Protein AF-A0AAX3VT28-F1 (afdb_monomer_lite)

Foldseek 3Di:
DEDDDVVQDPDDDDDDDPPNVPDDDDDDDDDLDDDPDCVQAAEAEADQAQDKDQQAASYKYKDQDAQFKKKKKKFFPDCWWWKWKDFDQAIEIEIELADPVGPDPPPYHYDGDSSPDDRRYHYDYDNHRMDMDIDGGHRGMMIMHGPDDRVRSRGMIMHMHTD

pLDDT: mean 86.17, std 9.36, range [61.84, 97.62]

Organism: Aeromonas salmonicida (NCBI:txid645)

Structure (mmCIF, N/CA/C/O backbone):
data_AF-A0AAX3VT28-F1
#
_entry.id   AF-A0AAX3VT28-F1
#
loop_
_atom_site.group_PDB
_atom_site.id
_atom_site.type_symbol
_atom_site.label_atom_id
_atom_site.label_alt_id
_atom_site.label_comp_id
_atom_site.label_asym_id
_atom_site.label_entity_id
_atom_site.label_seq_id
_atom_site.pdbx_PDB_ins_code
_atom_site.Cartn_x
_atom_site.Cartn_y
_atom_site.Cartn_z
_atom_site.occupancy
_atom_site.B_iso_or_equiv
_atom_site.auth_seq_id
_atom_site.auth_comp_id
_atom_site.auth_asym_id
_atom_site.auth_atom_id
_atom_site.pdbx_PDB_model_num
ATOM 1 N N . MET A 1 1 ? -7.698 4.649 8.483 1.00 81.25 1 MET A N 1
ATOM 2 C CA . MET A 1 1 ? -7.308 3.274 8.118 1.00 81.25 1 MET A CA 1
ATOM 3 C C . MET A 1 1 ? -6.895 2.508 9.365 1.00 81.25 1 MET A C 1
ATOM 5 O O . MET A 1 1 ? -6.071 2.997 10.130 1.00 81.25 1 MET A O 1
ATOM 9 N N . GLY A 1 2 ? -7.488 1.338 9.594 1.00 87.00 2 GLY A N 1
ATOM 10 C CA . GLY A 1 2 ? -7.134 0.455 10.705 1.00 87.00 2 GLY A CA 1
ATOM 11 C C . GLY A 1 2 ? -6.631 -0.883 10.177 1.00 87.00 2 GLY A C 1
ATOM 12 O O . GLY A 1 2 ? -7.255 -1.443 9.282 1.00 87.00 2 GLY A O 1
ATOM 13 N N . PHE A 1 3 ? -5.526 -1.380 10.726 1.00 89.56 3 PHE A N 1
ATOM 14 C CA . PHE A 1 3 ? -4.954 -2.681 10.393 1.00 89.56 3 PHE A CA 1
ATOM 15 C C . PHE A 1 3 ? -5.260 -3.683 11.497 1.00 89.56 3 PHE A C 1
ATOM 17 O O . PHE A 1 3 ? -4.986 -3.414 12.666 1.00 89.56 3 PHE A O 1
ATOM 24 N N . VAL A 1 4 ? -5.798 -4.833 11.106 1.00 88.81 4 VAL A N 1
ATOM 25 C CA . VAL A 1 4 ? -6.041 -6.001 11.958 1.00 88.81 4 VAL A CA 1
ATOM 26 C C . VAL A 1 4 ? -5.437 -7.200 11.244 1.00 88.81 4 VAL A C 1
ATOM 28 O O . VAL A 1 4 ? -5.659 -7.356 10.042 1.00 88.81 4 VAL A O 1
ATOM 31 N N . SER A 1 5 ? -4.702 -8.049 11.960 1.00 88.56 5 SER A N 1
ATOM 32 C CA . SER A 1 5 ? -4.230 -9.305 11.382 1.00 88.56 5 SER A CA 1
ATOM 33 C C . SER A 1 5 ? -5.282 -10.405 11.505 1.00 88.56 5 SER A C 1
ATOM 35 O O . SER A 1 5 ? -5.847 -10.619 12.578 1.00 88.56 5 SER A O 1
ATOM 37 N N . GLY A 1 6 ? -5.477 -11.170 10.427 1.00 85.94 6 GLY A N 1
ATOM 38 C CA . GLY A 1 6 ? -6.296 -12.386 10.447 1.00 85.94 6 GLY A CA 1
ATOM 39 C C . GLY A 1 6 ? -5.716 -13.510 11.318 1.00 85.94 6 GLY A C 1
ATOM 40 O O . GLY A 1 6 ? -6.428 -14.454 11.648 1.00 85.94 6 GLY A O 1
ATOM 41 N N . THR A 1 7 ? -4.440 -13.416 11.713 1.00 87.25 7 THR A N 1
ATOM 42 C CA . THR A 1 7 ? -3.824 -14.322 12.700 1.00 87.25 7 THR A CA 1
ATOM 43 C C . THR A 1 7 ? -4.279 -14.023 14.127 1.00 87.25 7 THR A C 1
ATOM 45 O O . THR A 1 7 ? -4.319 -14.933 14.950 1.00 87.25 7 THR A O 1
ATOM 48 N N . ASP A 1 8 ? -4.643 -12.768 14.414 1.00 87.44 8 ASP A N 1
ATOM 49 C CA . ASP A 1 8 ? -5.051 -12.323 15.750 1.00 87.44 8 ASP A CA 1
ATOM 50 C C . ASP A 1 8 ? -6.547 -12.556 15.992 1.00 87.44 8 ASP A C 1
ATOM 52 O O . ASP A 1 8 ? -6.974 -12.825 17.115 1.00 87.44 8 ASP A O 1
ATOM 56 N N . THR A 1 9 ? -7.366 -12.426 14.945 1.00 87.00 9 THR A N 1
ATOM 57 C CA . THR A 1 9 ? -8.821 -12.575 15.033 1.00 87.00 9 THR A CA 1
ATOM 58 C C . THR A 1 9 ? -9.432 -12.979 13.696 1.00 87.00 9 THR A C 1
ATOM 60 O O . THR A 1 9 ? -8.975 -12.578 12.630 1.00 87.00 9 THR A O 1
ATOM 63 N N . GLN A 1 10 ? -10.530 -13.729 13.765 1.00 83.69 10 GLN A N 1
ATOM 64 C CA . GLN A 1 10 ? -11.367 -14.074 12.611 1.00 83.69 10 GLN A CA 1
ATOM 65 C C . GLN A 1 10 ? -12.604 -13.172 12.488 1.00 83.69 10 GLN A C 1
ATOM 67 O O . GLN A 1 10 ? -13.367 -13.286 11.532 1.00 83.69 10 GLN A O 1
ATOM 72 N N . THR A 1 11 ? -12.829 -12.283 13.458 1.00 84.19 11 THR A N 1
ATOM 73 C CA . THR A 1 11 ? -14.023 -11.435 13.532 1.00 84.19 11 THR A CA 1
ATOM 74 C C . THR A 1 11 ? -13.641 -9.972 13.687 1.00 84.19 11 THR A C 1
ATOM 76 O O . THR A 1 11 ? -12.839 -9.626 14.559 1.00 84.19 11 THR A O 1
ATOM 79 N N . ILE A 1 12 ? -14.264 -9.113 12.879 1.00 82.12 12 ILE A N 1
ATOM 80 C CA . ILE A 1 12 ? -14.158 -7.655 12.962 1.00 82.12 12 ILE A CA 1
ATOM 81 C C . ILE A 1 12 ? -15.572 -7.106 13.139 1.00 82.12 12 ILE A C 1
ATOM 83 O O . ILE A 1 12 ? -16.450 -7.377 12.322 1.00 82.12 12 ILE A O 1
ATOM 87 N N . SER A 1 13 ? -15.780 -6.322 14.194 1.00 83.56 13 SER A N 1
ATOM 88 C CA . SER A 1 13 ? -17.043 -5.632 14.456 1.00 83.56 13 SER A CA 1
ATOM 89 C C . SER A 1 13 ? -16.816 -4.133 14.345 1.00 83.56 13 SER A C 1
ATOM 91 O O . SER A 1 13 ? -15.937 -3.594 15.015 1.00 83.56 13 SER A O 1
ATOM 93 N N . VAL A 1 14 ? -17.613 -3.458 13.518 1.00 80.94 14 VAL A N 1
ATOM 94 C CA . VAL A 1 14 ? -17.572 -2.000 13.379 1.00 80.94 14 VAL A CA 1
ATOM 95 C C . VAL A 1 14 ? -18.927 -1.430 13.768 1.00 80.94 14 VAL A C 1
ATOM 97 O O . VAL A 1 14 ? -19.955 -1.856 13.247 1.00 80.94 14 VAL A O 1
ATOM 100 N N . SER A 1 15 ? -18.929 -0.470 14.689 1.00 82.44 15 SER A N 1
ATOM 101 C CA . SER A 1 15 ? -20.121 0.269 15.093 1.00 82.44 15 SER A CA 1
ATOM 102 C C . SER A 1 15 ? -19.961 1.745 14.744 1.00 82.44 15 SER A C 1
ATOM 104 O O . SER A 1 15 ? -18.940 2.369 15.029 1.00 82.44 15 SER A O 1
ATOM 106 N N . LEU A 1 16 ? -20.989 2.306 14.111 1.00 81.88 16 LEU A N 1
ATOM 107 C CA . LEU A 1 16 ? -21.101 3.737 13.864 1.00 81.88 16 LEU A CA 1
ATOM 108 C C . LEU A 1 16 ? -22.104 4.330 14.864 1.00 81.88 16 LEU A C 1
ATOM 110 O O . LEU A 1 16 ? -23.182 3.756 15.041 1.00 81.88 16 LEU A O 1
ATOM 114 N N . PRO A 1 17 ? -21.791 5.459 15.527 1.00 82.94 17 PRO A N 1
ATOM 115 C CA . PRO A 1 17 ? -22.737 6.143 16.404 1.00 82.94 17 PRO A CA 1
ATOM 116 C C . PRO A 1 17 ? -24.036 6.504 15.674 1.00 82.94 17 PRO A C 1
ATOM 118 O O . PRO A 1 17 ? -24.016 6.852 14.494 1.00 82.94 17 PRO A O 1
ATOM 121 N N . SER A 1 18 ? -25.170 6.500 16.373 1.00 73.62 18 SER A N 1
ATOM 122 C CA . SER A 1 18 ? -26.485 6.806 15.782 1.00 73.62 18 SER A CA 1
ATOM 123 C C . SER A 1 18 ? -26.612 8.234 15.225 1.00 73.62 18 SER A C 1
ATOM 125 O O . SER A 1 18 ? -27.493 8.496 14.413 1.00 73.62 18 SER A O 1
ATOM 127 N N . ASN A 1 19 ? -25.719 9.150 15.611 1.00 76.00 19 ASN A N 1
ATOM 128 C CA . ASN A 1 19 ? -25.638 10.529 15.118 1.00 76.00 19 ASN A CA 1
ATOM 129 C C . ASN A 1 19 ? -24.565 10.741 14.030 1.00 76.00 19 ASN A C 1
ATOM 131 O O . ASN A 1 19 ? -24.214 11.880 13.732 1.00 76.00 19 ASN A O 1
ATOM 135 N N . SER A 1 20 ? -24.032 9.671 13.437 1.00 72.06 20 SER A N 1
ATOM 136 C CA . SER A 1 20 ? -22.936 9.743 12.457 1.00 72.06 20 SER A CA 1
ATOM 137 C C . SER A 1 20 ? -23.352 10.204 11.048 1.00 72.06 20 SER A C 1
ATOM 139 O O . SER A 1 20 ? -22.507 10.297 10.158 1.00 72.06 20 SER A O 1
ATOM 141 N N . GLY A 1 21 ? -24.625 10.566 10.846 1.00 74.56 21 GLY A N 1
ATOM 142 C CA . GLY A 1 21 ? -25.129 11.228 9.639 1.00 74.56 21 GLY A CA 1
ATOM 143 C C . GLY A 1 21 ? -24.926 10.402 8.366 1.00 74.56 21 GLY A C 1
ATOM 144 O O . GLY A 1 21 ? -25.729 9.527 8.064 1.00 74.56 21 GLY A O 1
ATOM 145 N N . ILE A 1 22 ? -23.859 10.711 7.624 1.00 74.50 22 ILE A N 1
ATOM 146 C CA . ILE A 1 22 ? -23.477 10.106 6.333 1.00 74.50 22 ILE A CA 1
ATOM 147 C C . ILE A 1 22 ? -22.200 9.252 6.417 1.00 74.50 22 ILE A C 1
ATOM 149 O O . ILE A 1 22 ? -21.606 8.936 5.387 1.00 74.50 22 ILE A O 1
ATOM 153 N N . ALA A 1 23 ? -21.725 8.919 7.622 1.00 76.00 23 ALA A N 1
ATOM 154 C CA . ALA A 1 23 ? -20.509 8.129 7.787 1.00 76.00 23 ALA A CA 1
ATOM 155 C C . ALA A 1 23 ? -20.645 6.749 7.122 1.00 76.00 23 ALA A C 1
ATOM 157 O O . ALA A 1 23 ? -21.608 6.021 7.355 1.00 76.00 23 ALA A O 1
ATOM 158 N N . GLN A 1 24 ? -19.650 6.385 6.315 1.00 76.06 24 GLN A N 1
ATOM 159 C CA . GLN A 1 24 ? -19.550 5.083 5.664 1.00 76.06 24 GLN A CA 1
ATOM 160 C C . GLN A 1 24 ? -18.278 4.383 6.131 1.00 76.06 24 GLN A C 1
ATOM 162 O O . GLN A 1 24 ? -17.235 5.017 6.298 1.00 76.06 24 GLN A O 1
ATOM 167 N N . VAL A 1 25 ? -18.371 3.072 6.342 1.00 76.62 25 VAL A N 1
ATOM 168 C CA . VAL A 1 25 ? -17.210 2.220 6.605 1.00 76.62 25 VAL A CA 1
ATOM 169 C C . VAL A 1 25 ? -16.956 1.408 5.352 1.00 76.62 25 VAL A C 1
ATOM 171 O O . VAL A 1 25 ? -17.844 0.708 4.873 1.00 76.62 25 VAL A O 1
ATOM 174 N N . ASP A 1 26 ? -15.732 1.494 4.855 1.00 77.62 26 ASP A N 1
ATOM 175 C CA . ASP A 1 26 ? -15.250 0.656 3.773 1.00 77.62 26 ASP A CA 1
ATOM 176 C C . ASP A 1 26 ? -14.277 -0.371 4.352 1.00 77.62 26 ASP A C 1
ATOM 178 O O . ASP A 1 26 ? -13.328 -0.011 5.057 1.00 77.62 26 ASP A O 1
ATOM 182 N N . LEU A 1 27 ? -14.549 -1.651 4.101 1.00 75.31 27 LEU A N 1
ATOM 183 C CA . LEU A 1 27 ? -13.719 -2.762 4.551 1.00 75.31 27 LEU A CA 1
ATOM 184 C C . LEU A 1 27 ? -13.224 -3.535 3.343 1.00 75.31 27 LEU A C 1
ATOM 186 O O . LEU A 1 27 ? -13.986 -3.894 2.449 1.00 75.31 27 LEU A O 1
ATOM 190 N N . TRP A 1 28 ? -11.941 -3.847 3.366 1.00 74.31 28 TRP A N 1
ATOM 191 C CA . TRP A 1 28 ? -11.285 -4.611 2.326 1.00 74.31 28 TRP A CA 1
ATOM 192 C C . TRP A 1 28 ? -10.260 -5.538 2.971 1.00 74.31 28 TRP A C 1
ATOM 194 O O . TRP A 1 28 ? -9.697 -5.245 4.026 1.00 74.31 28 TRP A O 1
ATOM 204 N N . LEU A 1 29 ? -10.070 -6.701 2.353 1.00 75.69 29 LEU A N 1
ATOM 205 C CA . LEU A 1 29 ? -9.167 -7.736 2.836 1.00 75.69 29 LEU A CA 1
ATOM 206 C C . LEU A 1 29 ? -7.946 -7.778 1.921 1.00 75.69 29 LEU A C 1
ATOM 208 O O . LEU A 1 29 ? -8.031 -8.223 0.776 1.00 75.69 29 LEU A O 1
ATOM 212 N N . GLY A 1 30 ? -6.812 -7.312 2.438 1.00 73.94 30 GLY A N 1
ATOM 213 C CA . GLY A 1 30 ? -5.509 -7.509 1.815 1.00 73.94 30 GLY A CA 1
ATOM 214 C C . GLY A 1 30 ? -4.963 -8.885 2.181 1.00 73.94 30 GLY A C 1
ATOM 215 O O . GLY A 1 30 ? -4.793 -9.191 3.358 1.00 73.94 30 GLY A O 1
ATOM 216 N N . SER A 1 31 ? -4.696 -9.727 1.184 1.00 76.19 31 SER A N 1
ATOM 217 C CA . SER A 1 31 ? -4.037 -11.019 1.389 1.00 76.19 31 SER A CA 1
ATOM 218 C C . SER A 1 31 ? -3.053 -11.313 0.266 1.00 76.19 31 SER A C 1
ATOM 220 O O . SER A 1 31 ? -3.357 -11.130 -0.922 1.00 76.19 31 SER A O 1
ATOM 222 N N . VAL A 1 32 ? -1.875 -11.804 0.651 1.00 78.62 32 VAL A N 1
ATOM 223 C CA . VAL A 1 32 ? -0.871 -12.345 -0.275 1.00 78.62 32 VAL A CA 1
ATOM 224 C C . VAL A 1 32 ? -1.230 -13.738 -0.784 1.00 78.62 32 VAL A C 1
ATOM 226 O O . VAL A 1 32 ? -0.729 -14.153 -1.825 1.00 78.62 32 VAL A O 1
ATOM 229 N N . SER A 1 33 ? -2.134 -14.439 -0.100 1.00 75.94 33 SER A N 1
ATOM 230 C CA . SER A 1 33 ? -2.723 -15.677 -0.603 1.00 75.94 33 SER A CA 1
ATOM 231 C C . SER A 1 33 ? -3.835 -15.333 -1.587 1.00 75.94 33 SER A C 1
ATOM 233 O O . SER A 1 33 ? -4.687 -14.492 -1.293 1.00 75.94 33 SER A O 1
ATOM 235 N N . MET A 1 34 ? -3.857 -15.985 -2.752 1.00 65.38 34 MET A N 1
ATOM 236 C CA . MET A 1 34 ? -4.984 -15.820 -3.669 1.00 65.38 34 MET A CA 1
ATOM 237 C C . MET A 1 34 ? -6.268 -16.321 -2.995 1.00 65.38 34 MET A C 1
ATOM 239 O O . MET A 1 34 ? -6.290 -17.458 -2.512 1.00 65.38 34 MET A O 1
ATOM 243 N N . PRO A 1 35 ? -7.337 -15.508 -2.946 1.00 63.78 35 PRO A N 1
ATOM 244 C CA . PRO A 1 35 ? -8.606 -15.977 -2.424 1.00 63.78 35 PRO A CA 1
ATOM 245 C C . PRO A 1 35 ? -9.149 -17.071 -3.350 1.00 63.78 35 PRO A C 1
ATOM 247 O O . PRO A 1 35 ? -9.140 -16.929 -4.572 1.00 63.78 35 PRO A O 1
ATOM 250 N N . THR A 1 36 ? -9.640 -18.165 -2.770 1.00 66.44 36 THR A N 1
ATOM 251 C CA . THR A 1 36 ? -10.295 -19.249 -3.523 1.00 66.44 36 THR A CA 1
ATOM 252 C C . THR A 1 36 ? -11.648 -18.820 -4.093 1.00 66.44 36 THR A C 1
ATOM 254 O O . THR A 1 36 ? -12.134 -19.420 -5.047 1.00 66.44 36 THR A O 1
ATOM 257 N N . ASN A 1 37 ? -12.235 -17.756 -3.540 1.00 67.06 37 ASN A N 1
ATOM 258 C CA . ASN A 1 37 ? -13.416 -17.080 -4.057 1.00 67.06 37 ASN A CA 1
ATOM 259 C C . ASN A 1 37 ? -13.051 -15.646 -4.471 1.00 67.06 37 ASN A C 1
ATOM 261 O O . ASN A 1 37 ? -12.815 -14.791 -3.621 1.00 67.06 37 ASN A O 1
ATOM 265 N N . THR A 1 38 ? -13.002 -15.386 -5.776 1.00 63.53 38 THR A N 1
ATOM 266 C CA . THR A 1 38 ? -12.684 -14.068 -6.349 1.00 63.53 38 THR A CA 1
ATOM 267 C C . THR A 1 38 ? -13.928 -13.228 -6.651 1.00 63.53 38 THR A C 1
ATOM 269 O O . THR A 1 38 ? -13.808 -12.153 -7.240 1.00 63.53 38 THR A O 1
ATOM 272 N N . ALA A 1 39 ? -15.130 -13.682 -6.272 1.00 66.88 39 ALA A N 1
ATOM 273 C CA . ALA A 1 39 ? -16.359 -12.932 -6.508 1.00 66.88 39 ALA A CA 1
ATOM 274 C C . ALA A 1 39 ? -16.284 -11.544 -5.844 1.00 66.88 39 ALA A C 1
ATOM 276 O O . ALA A 1 39 ? -16.069 -11.430 -4.640 1.00 66.88 39 ALA A O 1
ATOM 277 N N . GLY A 1 40 ? -16.451 -10.487 -6.644 1.00 67.88 40 GLY A N 1
ATOM 278 C CA . GLY A 1 40 ? -16.357 -9.095 -6.186 1.00 67.88 40 GLY A CA 1
ATOM 279 C C . GLY A 1 40 ? -14.933 -8.538 -6.072 1.00 67.88 40 GLY A C 1
ATOM 280 O O . GLY A 1 40 ? -14.778 -7.382 -5.689 1.00 67.88 40 GLY A O 1
ATOM 281 N N . LEU A 1 41 ? -13.902 -9.315 -6.428 1.00 71.69 41 LEU A N 1
ATOM 282 C CA . LEU A 1 41 ? -12.499 -8.910 -6.353 1.00 71.69 41 LEU A CA 1
ATOM 283 C C . LEU A 1 41 ? -11.863 -8.970 -7.746 1.00 71.69 41 LEU A C 1
ATOM 285 O O . LEU A 1 41 ? -11.625 -10.047 -8.299 1.00 71.69 41 LEU A O 1
ATOM 289 N N . ASN A 1 42 ? -11.584 -7.803 -8.326 1.00 84.50 42 ASN A N 1
ATOM 290 C CA . ASN A 1 42 ? -10.885 -7.735 -9.604 1.00 84.50 42 ASN A CA 1
ATOM 291 C C . ASN A 1 42 ? -9.393 -7.988 -9.362 1.00 84.50 42 ASN A C 1
ATOM 293 O O . ASN A 1 42 ? -8.745 -7.214 -8.668 1.00 84.50 42 ASN A O 1
ATOM 297 N N . ASN A 1 43 ? -8.838 -9.067 -9.907 1.00 86.56 43 ASN A N 1
ATOM 298 C CA . ASN A 1 43 ? -7.418 -9.389 -9.771 1.00 86.56 43 ASN A CA 1
ATOM 299 C C . ASN A 1 43 ? -6.685 -9.020 -11.056 1.00 86.56 43 ASN A C 1
ATOM 301 O O . ASN A 1 43 ? -7.030 -9.527 -12.120 1.00 86.56 43 ASN A O 1
ATOM 305 N N . GLN A 1 44 ? -5.664 -8.172 -10.952 1.00 91.44 44 GLN A N 1
ATOM 306 C CA . GLN A 1 44 ? -4.895 -7.696 -12.098 1.00 91.44 44 GLN A CA 1
ATOM 307 C C . GLN A 1 44 ? -3.400 -7.958 -11.879 1.00 91.44 44 GLN A C 1
ATOM 309 O O . GLN A 1 44 ? -2.835 -7.490 -10.888 1.00 91.44 44 GLN A O 1
ATOM 314 N N . PRO A 1 45 ? -2.727 -8.712 -12.764 1.00 92.75 45 PRO A N 1
ATOM 315 C CA . PRO A 1 45 ? -1.283 -8.855 -12.681 1.00 92.75 45 PRO A CA 1
ATOM 316 C C . PRO A 1 45 ? -0.616 -7.517 -13.020 1.00 92.75 45 PRO A C 1
ATOM 318 O O . PRO A 1 45 ? -0.859 -6.949 -14.084 1.00 92.75 45 PRO A O 1
ATOM 321 N N . LEU A 1 46 ? 0.253 -7.032 -12.138 1.00 95.44 46 LEU A N 1
ATOM 322 C CA . LEU A 1 46 ? 1.077 -5.855 -12.385 1.00 95.44 46 LEU A CA 1
ATOM 323 C C . LEU A 1 46 ? 2.375 -6.299 -13.061 1.00 95.44 46 LEU A C 1
ATOM 325 O O . LEU A 1 46 ? 3.236 -6.923 -12.437 1.00 95.44 46 LEU A O 1
ATOM 329 N N . GLN A 1 47 ? 2.488 -6.020 -14.358 1.00 95.12 47 GLN A N 1
ATOM 330 C CA . GLN A 1 47 ? 3.677 -6.364 -15.133 1.00 95.12 47 GLN A CA 1
ATOM 331 C C . GLN A 1 47 ? 4.871 -5.514 -14.688 1.00 95.12 47 GLN A C 1
ATOM 333 O O . GLN A 1 47 ? 4.729 -4.339 -14.369 1.00 95.12 47 GLN A O 1
ATOM 338 N N . ALA A 1 48 ? 6.059 -6.118 -14.685 1.00 94.44 48 ALA A N 1
ATOM 339 C CA . ALA A 1 48 ? 7.310 -5.464 -14.306 1.00 94.44 48 ALA A CA 1
ATOM 340 C C . ALA A 1 48 ? 7.993 -4.726 -15.481 1.00 94.44 48 ALA A C 1
ATOM 342 O O . ALA A 1 48 ? 9.215 -4.786 -15.636 1.00 94.44 48 ALA A O 1
ATOM 343 N N . ASN A 1 49 ? 7.207 -4.093 -16.350 1.00 95.69 49 ASN A N 1
ATOM 344 C CA . ASN A 1 49 ? 7.650 -3.438 -17.588 1.00 95.69 49 ASN A CA 1
ATOM 345 C C . ASN A 1 49 ? 7.814 -1.913 -17.467 1.00 95.69 49 ASN A C 1
ATOM 347 O O . ASN A 1 49 ? 8.341 -1.293 -18.383 1.00 95.69 49 ASN A O 1
ATOM 351 N N . GLY A 1 50 ? 7.396 -1.317 -16.349 1.00 95.12 50 GLY A N 1
ATOM 352 C CA . GLY A 1 50 ? 7.403 0.129 -16.124 1.00 95.12 50 GLY A CA 1
ATOM 353 C C . GLY A 1 50 ? 6.209 0.864 -16.732 1.00 95.12 50 GLY A C 1
ATOM 354 O O . GLY A 1 50 ? 6.113 2.078 -16.571 1.00 95.12 50 GLY A O 1
ATOM 355 N N . ASP A 1 51 ? 5.285 0.153 -17.384 1.00 96.50 51 ASP A N 1
ATOM 356 C CA . ASP A 1 51 ? 4.115 0.780 -17.990 1.00 96.50 51 ASP A CA 1
ATOM 357 C C . ASP A 1 51 ? 3.092 1.141 -16.899 1.00 96.50 51 ASP A C 1
ATOM 359 O O . ASP A 1 51 ? 2.670 0.264 -16.134 1.00 96.50 51 ASP A O 1
ATOM 363 N N . PRO A 1 52 ? 2.667 2.414 -16.800 1.00 95.38 52 PRO A N 1
ATOM 364 C CA . PRO A 1 52 ? 1.671 2.816 -15.823 1.00 95.38 52 PRO A CA 1
ATOM 365 C C . PRO A 1 52 ? 0.294 2.272 -16.200 1.00 95.38 52 PRO A C 1
ATOM 367 O O . PRO A 1 52 ? -0.181 2.446 -17.323 1.00 95.38 52 PRO A O 1
ATOM 370 N N . VAL A 1 53 ? -0.382 1.667 -15.225 1.00 95.38 53 VAL A N 1
ATOM 371 C CA . VAL A 1 53 ? -1.785 1.251 -15.334 1.00 95.38 53 VAL A CA 1
ATOM 372 C C . VAL A 1 53 ? -2.648 2.021 -14.329 1.00 95.38 53 VAL A C 1
ATOM 374 O O . VAL A 1 53 ? -2.138 2.423 -13.277 1.00 95.38 53 VAL A O 1
ATOM 377 N N . PRO A 1 54 ? -3.946 2.249 -14.611 1.00 93.88 54 PRO A N 1
ATOM 378 C CA . PRO A 1 54 ? -4.846 2.900 -13.659 1.00 93.88 54 PRO A CA 1
ATOM 379 C C . PRO A 1 54 ? -4.888 2.140 -12.334 1.00 93.88 54 PRO A C 1
ATOM 381 O O . PRO A 1 54 ? -5.071 0.928 -12.339 1.00 93.88 54 PRO A O 1
ATOM 384 N N . PHE A 1 55 ? -4.763 2.823 -11.197 1.00 92.81 55 PHE A N 1
ATOM 385 C CA . PHE A 1 55 ? -4.789 2.190 -9.879 1.00 92.81 55 PHE A CA 1
ATOM 386 C C . PHE A 1 55 ? -6.204 2.234 -9.290 1.00 92.81 55 PHE A C 1
ATOM 388 O O . PHE A 1 55 ? -6.511 3.003 -8.390 1.00 92.81 55 PHE A O 1
ATOM 395 N N . ASN A 1 56 ? -7.088 1.410 -9.851 1.00 89.00 56 ASN A N 1
ATOM 396 C CA . ASN A 1 56 ? -8.510 1.415 -9.502 1.00 89.00 56 ASN A CA 1
ATOM 397 C C . ASN A 1 56 ? -8.817 0.788 -8.130 1.00 89.00 56 ASN A C 1
ATOM 399 O O . ASN A 1 56 ? -8.316 -0.292 -7.799 1.00 89.00 56 ASN A O 1
ATOM 403 N N . LYS A 1 57 ? -9.777 1.382 -7.410 1.00 84.44 57 LYS A N 1
ATOM 404 C CA . LYS A 1 57 ? -10.383 0.794 -6.210 1.00 84.44 57 LYS A CA 1
ATOM 405 C C . LYS A 1 57 ? -10.973 -0.593 -6.465 1.00 84.44 57 LYS A C 1
ATOM 407 O O . LYS A 1 57 ? -11.416 -0.905 -7.571 1.00 84.44 57 LYS A O 1
ATOM 412 N N . TYR A 1 58 ? -10.971 -1.428 -5.424 1.00 82.00 58 TYR A N 1
ATOM 413 C CA . TYR A 1 58 ? -11.436 -2.825 -5.443 1.00 82.00 58 TYR A CA 1
ATOM 414 C C . TYR A 1 58 ? -10.699 -3.735 -6.439 1.00 82.00 58 TYR A C 1
ATOM 416 O O . TYR A 1 58 ? -11.083 -4.890 -6.642 1.00 82.00 58 TYR A O 1
ATOM 424 N N . THR A 1 59 ? -9.611 -3.236 -7.031 1.00 87.44 59 THR A N 1
ATOM 425 C CA . THR A 1 59 ? -8.704 -4.030 -7.846 1.00 87.44 59 THR A CA 1
ATOM 426 C C . THR A 1 59 ? -7.471 -4.389 -7.032 1.00 87.44 59 THR A C 1
ATOM 428 O O . THR A 1 59 ? -6.811 -3.537 -6.439 1.00 87.44 59 THR A O 1
ATOM 431 N N . ARG A 1 60 ? -7.168 -5.681 -7.003 1.00 89.62 60 ARG A N 1
ATOM 432 C CA . ARG A 1 60 ? -5.979 -6.259 -6.400 1.00 89.62 60 ARG A CA 1
ATOM 433 C C . ARG A 1 60 ? -4.904 -6.385 -7.468 1.00 89.62 60 ARG A C 1
ATOM 435 O O . ARG A 1 60 ? -4.970 -7.284 -8.309 1.00 89.62 60 ARG A O 1
ATOM 442 N N . TYR A 1 61 ? -3.918 -5.499 -7.410 1.00 93.38 61 TYR A N 1
ATOM 443 C CA . TYR A 1 61 ? -2.733 -5.573 -8.256 1.00 93.38 61 TYR A CA 1
ATOM 444 C C . TYR A 1 61 ? -1.737 -6.525 -7.618 1.00 93.38 61 TYR A C 1
ATOM 446 O O . TYR A 1 61 ? -1.465 -6.403 -6.427 1.00 93.38 61 TYR A O 1
ATOM 454 N N . TYR A 1 62 ? -1.202 -7.483 -8.367 1.00 94.00 62 TYR A N 1
ATOM 455 C CA . TYR A 1 62 ? -0.257 -8.448 -7.805 1.00 94.00 62 TYR A CA 1
ATOM 456 C C . TYR A 1 62 ? 0.924 -8.725 -8.726 1.00 94.00 62 TYR A C 1
ATOM 458 O O . TYR A 1 62 ? 0.792 -8.726 -9.947 1.00 94.00 62 TYR A O 1
ATOM 466 N N . ALA A 1 63 ? 2.074 -9.012 -8.125 1.00 94.19 63 ALA A N 1
ATOM 467 C CA . ALA A 1 63 ? 3.270 -9.459 -8.825 1.00 94.19 63 ALA A CA 1
ATOM 468 C C . ALA A 1 63 ? 4.017 -10.499 -7.983 1.00 94.19 63 ALA A C 1
ATOM 470 O O . ALA A 1 63 ? 3.842 -10.576 -6.767 1.00 94.19 63 ALA A O 1
ATOM 471 N N . VAL A 1 64 ? 4.873 -11.284 -8.636 1.00 93.94 64 VAL A N 1
ATOM 472 C CA . VAL A 1 64 ? 5.825 -12.189 -7.975 1.00 93.94 64 VAL A CA 1
ATOM 473 C C . VAL A 1 64 ? 7.220 -11.854 -8.503 1.00 93.94 64 VAL A C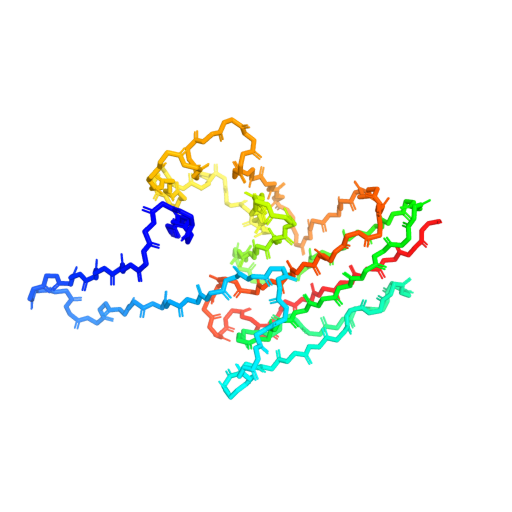 1
ATOM 475 O O . VAL A 1 64 ? 7.699 -12.506 -9.434 1.00 93.94 64 VAL A O 1
ATOM 478 N N . PRO A 1 65 ? 7.850 -10.772 -8.010 1.00 91.25 65 PRO A N 1
ATOM 479 C CA . PRO A 1 65 ? 9.127 -10.334 -8.549 1.00 91.25 65 PRO A CA 1
ATOM 480 C C . PRO A 1 65 ? 10.231 -11.356 -8.230 1.00 91.25 65 PRO A C 1
ATOM 482 O O . PRO A 1 65 ? 10.340 -11.785 -7.077 1.00 91.25 65 PRO A O 1
ATOM 485 N N . PRO A 1 66 ? 11.068 -11.751 -9.209 1.00 90.19 66 PRO A N 1
ATOM 486 C CA . PRO A 1 66 ? 12.228 -12.608 -8.955 1.00 90.19 66 PRO A CA 1
ATOM 487 C C . PRO A 1 66 ? 13.268 -11.867 -8.099 1.00 90.19 66 PRO A C 1
ATOM 489 O O . PRO A 1 66 ? 13.108 -10.678 -7.848 1.00 90.19 66 PRO A O 1
ATOM 492 N N . SER A 1 67 ? 14.355 -12.532 -7.690 1.00 93.06 67 SER A N 1
ATOM 493 C CA . SER A 1 67 ? 15.463 -11.931 -6.919 1.00 93.06 67 SER A CA 1
ATOM 494 C C . SER A 1 67 ? 16.247 -10.862 -7.696 1.00 93.06 67 SER A C 1
ATOM 496 O O . SER A 1 67 ? 17.408 -11.053 -8.056 1.00 93.06 67 SER A O 1
ATOM 498 N N . LYS A 1 68 ? 15.589 -9.742 -7.990 1.00 93.25 68 LYS A N 1
ATOM 499 C CA . LYS A 1 68 ? 16.064 -8.589 -8.751 1.00 93.25 68 LYS A CA 1
ATOM 500 C C . LYS A 1 68 ? 15.559 -7.307 -8.106 1.00 93.25 68 LYS A C 1
ATOM 502 O O . LYS A 1 68 ? 14.581 -7.311 -7.356 1.00 93.25 68 LYS A O 1
ATOM 507 N N . TRP A 1 69 ? 16.245 -6.215 -8.404 1.00 95.12 69 TRP A N 1
ATOM 508 C CA . TRP A 1 69 ? 15.770 -4.896 -8.030 1.00 95.12 69 TRP A CA 1
ATOM 509 C C . TRP A 1 69 ? 14.578 -4.511 -8.898 1.00 95.12 69 TRP A C 1
ATOM 511 O O . TRP A 1 69 ? 14.572 -4.714 -10.109 1.00 95.12 69 TRP A O 1
ATOM 521 N N . MET A 1 70 ? 13.570 -3.966 -8.241 1.00 95.88 70 MET A N 1
ATOM 522 C CA . MET A 1 70 ? 12.349 -3.466 -8.834 1.00 95.88 70 MET A CA 1
ATOM 523 C C . MET A 1 70 ? 12.202 -2.003 -8.450 1.00 95.88 70 MET A C 1
ATOM 525 O O . MET A 1 70 ? 12.588 -1.603 -7.352 1.00 95.88 70 MET A O 1
ATOM 529 N N . ASN A 1 71 ? 11.587 -1.226 -9.320 1.00 96.62 71 ASN A N 1
ATOM 530 C CA . ASN A 1 71 ? 11.189 0.136 -9.041 1.00 96.62 71 ASN A CA 1
ATOM 531 C C . ASN A 1 71 ? 9.661 0.214 -9.101 1.00 96.62 71 ASN A C 1
ATOM 533 O O . ASN A 1 71 ? 9.058 -0.101 -10.126 1.00 96.62 71 ASN A O 1
ATOM 537 N N . LEU A 1 72 ? 9.033 0.542 -7.974 1.00 97.38 72 LEU A N 1
ATOM 538 C CA . LEU A 1 72 ? 7.598 0.795 -7.881 1.00 97.38 72 LEU A CA 1
ATOM 539 C C . LEU A 1 72 ? 7.371 2.294 -8.023 1.00 97.38 72 LEU A C 1
ATOM 541 O O . LEU A 1 72 ? 7.953 3.061 -7.262 1.00 97.38 72 LEU A O 1
ATOM 545 N N . THR A 1 73 ? 6.474 2.693 -8.918 1.00 97.56 73 THR A N 1
ATOM 546 C CA . THR A 1 73 ? 5.994 4.072 -9.010 1.00 97.56 73 THR A CA 1
ATOM 547 C C . THR A 1 73 ? 4.494 4.106 -8.768 1.00 97.56 73 THR A C 1
ATOM 549 O O . THR A 1 73 ? 3.729 3.422 -9.447 1.00 97.56 73 THR A O 1
ATOM 552 N N . ILE A 1 74 ? 4.070 4.921 -7.807 1.00 96.75 74 ILE A N 1
ATOM 553 C CA . ILE A 1 74 ? 2.662 5.240 -7.563 1.00 96.75 74 ILE A CA 1
ATOM 554 C C . ILE A 1 74 ? 2.515 6.739 -7.757 1.00 96.75 74 ILE A C 1
ATOM 556 O O . ILE A 1 74 ? 3.204 7.509 -7.093 1.00 96.75 74 ILE A O 1
ATOM 560 N N . ALA A 1 75 ? 1.628 7.155 -8.653 1.00 95.50 75 ALA A N 1
ATOM 561 C CA . ALA A 1 75 ? 1.388 8.562 -8.945 1.00 95.50 75 ALA A CA 1
ATOM 562 C C . ALA A 1 75 ? -0.094 8.893 -8.820 1.00 95.50 75 ALA A C 1
ATOM 564 O O . ALA A 1 75 ? -0.947 8.048 -9.087 1.00 95.50 75 ALA A O 1
ATOM 565 N N . SER A 1 76 ? -0.395 10.117 -8.400 1.00 93.44 76 SER A N 1
ATOM 566 C CA . SER A 1 76 ? -1.764 10.619 -8.355 1.00 93.44 76 SER A CA 1
ATOM 567 C C . SER A 1 76 ? -1.792 12.139 -8.434 1.00 93.44 76 SER A C 1
ATOM 569 O O . SER A 1 76 ? -0.981 12.819 -7.802 1.00 93.44 76 SER A O 1
ATOM 571 N N . THR A 1 77 ? -2.745 12.682 -9.191 1.00 89.50 77 THR A N 1
ATOM 572 C CA . THR A 1 77 ? -2.925 14.136 -9.347 1.00 89.50 77 THR A CA 1
ATOM 573 C C . THR A 1 77 ? -3.910 14.736 -8.341 1.00 89.50 77 THR A C 1
ATOM 575 O O . THR A 1 77 ? -4.184 15.935 -8.395 1.00 89.50 77 THR A O 1
ATOM 578 N N . ILE A 1 78 ? -4.478 13.928 -7.441 1.00 86.50 78 ILE A N 1
ATOM 579 C CA . ILE A 1 78 ? -5.396 14.405 -6.395 1.00 86.50 78 ILE A CA 1
ATOM 580 C C . ILE A 1 78 ? -4.634 14.965 -5.191 1.00 86.50 78 ILE A C 1
ATOM 582 O O . ILE A 1 78 ? -3.453 14.693 -5.008 1.00 86.50 78 ILE A O 1
ATOM 586 N N . THR A 1 79 ? -5.326 15.692 -4.313 1.00 83.94 79 THR A N 1
ATOM 587 C CA . THR A 1 79 ? -4.710 16.369 -3.160 1.00 83.94 79 THR A CA 1
ATOM 588 C C . THR A 1 79 ? -3.981 15.443 -2.185 1.00 83.94 79 THR A C 1
ATOM 590 O O . THR A 1 79 ? -2.978 15.863 -1.632 1.00 83.94 79 THR A O 1
ATOM 593 N N . GLN A 1 80 ? -4.465 14.222 -1.960 1.00 87.19 80 GLN A N 1
ATOM 594 C CA . GLN A 1 80 ? -3.784 13.183 -1.185 1.00 87.19 80 GLN A CA 1
ATOM 595 C C . GLN A 1 80 ? -4.305 11.829 -1.649 1.00 87.19 80 GLN A C 1
ATOM 597 O O . GLN A 1 80 ? -5.517 11.676 -1.772 1.00 87.19 80 GLN A O 1
ATOM 602 N N . PHE A 1 81 ? -3.405 10.882 -1.900 1.00 89.81 81 PHE A N 1
ATOM 603 C CA . PHE A 1 81 ? -3.755 9.524 -2.307 1.00 89.81 81 PHE A CA 1
ATOM 604 C C . PHE A 1 81 ? -3.110 8.503 -1.378 1.00 89.81 81 PHE A C 1
ATOM 606 O O . PHE A 1 81 ? -1.894 8.547 -1.163 1.00 89.81 81 PHE A O 1
ATOM 613 N N . ILE A 1 82 ? -3.913 7.575 -0.855 1.00 90.31 82 ILE A N 1
ATOM 614 C CA . ILE A 1 82 ? -3.440 6.517 0.040 1.00 90.31 82 ILE A CA 1
ATOM 615 C C . ILE A 1 82 ? -3.626 5.145 -0.605 1.00 90.31 82 ILE A C 1
ATOM 617 O O . ILE A 1 82 ? -4.722 4.754 -0.994 1.00 90.31 82 ILE A O 1
ATOM 621 N N . SER A 1 83 ? -2.553 4.364 -0.635 1.00 92.44 83 SER A N 1
ATOM 622 C CA . SER A 1 83 ? -2.589 2.964 -1.060 1.00 92.44 83 SER A CA 1
ATOM 623 C C . SER A 1 83 ? -1.772 2.093 -0.120 1.00 92.44 83 SER A C 1
ATOM 625 O O . SER A 1 83 ? -1.049 2.587 0.749 1.00 92.44 83 SER A O 1
ATOM 627 N N . CYS A 1 84 ? -1.903 0.781 -0.264 1.00 93.56 84 CYS A N 1
ATOM 628 C CA . CYS A 1 84 ? -1.211 -0.162 0.592 1.00 93.56 84 CYS A CA 1
ATOM 629 C C . CYS A 1 84 ? -0.630 -1.319 -0.212 1.00 93.56 84 CYS A C 1
ATOM 631 O O . CYS A 1 84 ? -1.298 -1.876 -1.085 1.00 93.56 84 CYS A O 1
ATOM 633 N N . GLN A 1 85 ? 0.604 -1.692 0.114 1.00 94.06 85 GLN A N 1
ATOM 634 C CA . GLN A 1 85 ? 1.205 -2.954 -0.284 1.00 94.06 85 GLN A CA 1
ATOM 635 C C . GLN A 1 85 ? 1.126 -3.957 0.860 1.00 94.06 85 GLN A C 1
ATOM 637 O O . GLN A 1 85 ? 1.428 -3.608 1.994 1.00 94.06 85 GLN A O 1
ATOM 642 N N . PHE A 1 86 ? 0.837 -5.212 0.534 1.00 92.69 86 PHE A N 1
ATOM 643 C CA . PHE A 1 86 ? 0.964 -6.364 1.417 1.00 92.69 86 PHE A CA 1
ATOM 644 C C . PHE A 1 86 ? 2.051 -7.289 0.887 1.00 92.69 86 PHE A C 1
ATOM 646 O O . PHE A 1 86 ? 2.092 -7.607 -0.309 1.00 92.69 86 PHE A O 1
ATOM 653 N N . ARG A 1 87 ? 2.909 -7.743 1.797 1.00 90.56 87 ARG A N 1
ATOM 654 C CA . ARG A 1 87 ? 3.935 -8.755 1.555 1.00 90.56 87 ARG A CA 1
ATOM 655 C C . ARG A 1 87 ? 4.058 -9.603 2.813 1.00 90.56 87 ARG A C 1
ATOM 657 O O . ARG A 1 87 ? 4.470 -9.097 3.849 1.00 90.56 87 ARG A O 1
ATOM 664 N N . GLN A 1 88 ? 3.741 -10.891 2.699 1.00 86.06 88 GLN A N 1
ATOM 665 C CA . GLN A 1 88 ? 3.691 -11.813 3.837 1.00 86.06 88 GLN A CA 1
ATOM 666 C C . GLN A 1 88 ? 2.799 -11.255 4.965 1.00 86.06 88 GLN A C 1
ATOM 668 O O . GLN A 1 88 ? 1.624 -10.986 4.727 1.00 86.06 88 GLN A O 1
ATOM 673 N N . ASP A 1 89 ? 3.358 -11.084 6.158 1.00 84.12 89 ASP A N 1
ATOM 674 C CA . ASP A 1 89 ? 2.746 -10.539 7.372 1.00 84.12 89 ASP A CA 1
ATOM 675 C C . ASP A 1 89 ? 2.935 -9.018 7.521 1.00 84.12 89 ASP A C 1
ATOM 677 O O . ASP A 1 89 ? 2.599 -8.445 8.557 1.00 84.12 89 ASP A O 1
ATOM 681 N N . LYS A 1 90 ? 3.453 -8.348 6.484 1.00 90.12 90 LYS A N 1
ATOM 682 C CA . LYS A 1 90 ? 3.759 -6.916 6.498 1.00 90.12 90 LYS A CA 1
ATOM 683 C C . LYS A 1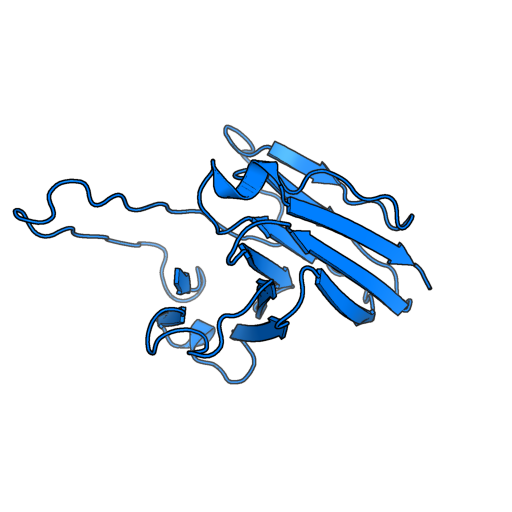 90 ? 2.875 -6.131 5.549 1.00 90.12 90 LYS A C 1
ATOM 685 O O . LYS A 1 90 ? 2.510 -6.606 4.468 1.00 90.12 90 LYS A O 1
ATOM 690 N N . ALA A 1 91 ? 2.616 -4.885 5.927 1.00 92.25 91 ALA A N 1
ATOM 691 C CA . ALA A 1 91 ? 2.000 -3.896 5.070 1.00 92.25 91 ALA A CA 1
ATOM 692 C C . ALA A 1 91 ? 2.816 -2.598 5.022 1.00 92.25 91 ALA A C 1
ATOM 694 O O . ALA A 1 91 ? 3.285 -2.096 6.044 1.00 92.25 91 ALA A O 1
ATOM 695 N N . THR A 1 92 ? 2.928 -2.027 3.830 1.00 94.00 92 THR A N 1
ATOM 696 C CA . THR A 1 92 ? 3.504 -0.700 3.606 1.00 94.00 92 THR A CA 1
ATOM 697 C C . THR A 1 92 ? 2.392 0.216 3.130 1.00 94.00 92 THR A C 1
ATOM 699 O O . THR A 1 92 ? 1.722 -0.085 2.143 1.00 94.00 92 THR A O 1
ATOM 702 N N . VAL A 1 93 ? 2.172 1.329 3.821 1.00 93.38 93 VAL A N 1
ATOM 703 C CA . VAL A 1 93 ? 1.211 2.355 3.409 1.00 93.38 93 VAL A CA 1
ATOM 704 C C . VAL A 1 93 ? 1.943 3.429 2.624 1.00 93.38 93 VAL A C 1
ATOM 706 O O . VAL A 1 93 ? 2.890 4.019 3.134 1.00 93.38 93 VAL A O 1
ATOM 709 N N . PHE A 1 94 ? 1.488 3.700 1.406 1.00 93.56 94 PHE A N 1
ATOM 710 C CA . PHE A 1 94 ? 2.004 4.778 0.572 1.00 93.56 94 PHE A CA 1
ATOM 711 C C . PHE A 1 94 ? 1.051 5.964 0.614 1.00 93.56 94 PHE A C 1
ATOM 713 O O . PHE A 1 94 ? -0.139 5.804 0.339 1.00 93.56 94 PHE A O 1
ATOM 720 N N . VAL A 1 95 ? 1.583 7.144 0.929 1.00 92.00 95 VAL A N 1
ATOM 721 C CA . VAL A 1 95 ? 0.837 8.408 0.965 1.00 92.00 95 VAL A CA 1
ATOM 722 C C . VAL A 1 95 ? 1.449 9.380 -0.035 1.00 92.00 95 VAL A C 1
ATOM 724 O O . VAL A 1 95 ? 2.487 9.988 0.223 1.00 92.00 95 VAL A O 1
ATOM 727 N N . VAL A 1 96 ? 0.806 9.515 -1.190 1.00 91.81 96 VAL A N 1
ATOM 728 C CA . VAL A 1 96 ? 1.200 10.454 -2.248 1.00 91.81 96 VAL A CA 1
ATOM 729 C C . VAL A 1 96 ? 0.507 11.795 -2.011 1.00 91.81 96 VAL A C 1
ATOM 731 O O . VAL A 1 96 ? -0.649 11.821 -1.580 1.00 91.81 96 VAL A O 1
ATOM 734 N N . ASN A 1 97 ? 1.193 12.902 -2.312 1.00 90.00 97 ASN A N 1
ATOM 735 C CA . ASN A 1 97 ? 0.743 14.262 -1.999 1.00 90.00 97 ASN A CA 1
ATOM 736 C C . ASN A 1 97 ? 0.419 14.443 -0.504 1.00 90.00 97 ASN A C 1
ATOM 738 O O . ASN A 1 97 ? -0.636 14.944 -0.114 1.00 90.00 97 ASN A O 1
ATOM 742 N N . GLU A 1 98 ? 1.319 14.002 0.370 1.00 84.94 98 GLU A N 1
ATOM 743 C CA . GLU A 1 98 ? 1.197 14.262 1.797 1.00 84.94 98 GLU A CA 1
ATOM 744 C C . GLU A 1 98 ? 1.151 15.777 2.051 1.00 84.94 98 GLU A C 1
ATOM 746 O O . GLU A 1 98 ? 2.021 16.539 1.627 1.00 84.94 98 GLU A O 1
ATOM 751 N N . THR A 1 99 ? 0.107 16.224 2.751 1.00 80.50 99 THR A N 1
ATOM 752 C CA . THR A 1 99 ? -0.067 17.639 3.090 1.00 80.50 99 THR A CA 1
ATOM 753 C C . THR A 1 99 ? 0.970 18.078 4.125 1.00 80.50 99 THR A C 1
ATOM 755 O O . THR A 1 99 ? 1.445 17.263 4.910 1.00 80.50 99 THR A O 1
ATOM 758 N N . SER A 1 100 ? 1.264 19.378 4.218 1.00 68.94 100 SER A N 1
ATOM 759 C CA . SER A 1 100 ? 2.223 19.930 5.195 1.00 68.94 100 SER A CA 1
ATOM 760 C C . SER A 1 100 ? 1.898 19.621 6.665 1.00 68.94 100 SER A C 1
ATOM 762 O O . SER A 1 100 ? 2.771 19.743 7.518 1.00 68.94 100 SER A O 1
ATOM 764 N N . ASN A 1 101 ? 0.660 19.219 6.965 1.00 67.25 101 ASN A N 1
ATOM 765 C CA . ASN A 1 101 ? 0.231 18.800 8.302 1.00 67.25 101 ASN A CA 1
ATOM 766 C C . ASN A 1 101 ? 0.504 17.310 8.591 1.00 67.25 101 ASN A C 1
ATOM 768 O O . ASN A 1 101 ? 0.161 16.835 9.674 1.00 67.25 101 ASN A O 1
ATOM 772 N N . GLY A 1 102 ? 1.111 16.593 7.638 1.00 67.50 102 GLY A N 1
ATOM 773 C CA . GLY A 1 102 ? 1.346 15.155 7.681 1.00 67.50 102 GLY A CA 1
ATOM 774 C C . GLY A 1 102 ? 0.056 14.336 7.709 1.00 67.50 102 GLY A C 1
ATOM 775 O O . GLY A 1 102 ? -1.057 14.870 7.638 1.00 67.50 102 GLY A O 1
ATOM 776 N N . LEU A 1 103 ? 0.195 13.019 7.848 1.00 69.44 103 LEU A N 1
ATOM 777 C CA . LEU A 1 103 ? -0.913 12.191 8.322 1.00 69.44 103 LEU A CA 1
ATOM 778 C C . LEU A 1 103 ? -1.348 12.640 9.728 1.00 69.44 103 LEU A C 1
ATOM 780 O O . LEU A 1 103 ? -0.536 12.729 10.653 1.00 69.44 103 LEU A O 1
ATOM 784 N N . LEU A 1 104 ? -2.649 12.864 9.924 1.00 63.06 104 LEU A N 1
ATOM 785 C CA . LEU A 1 104 ? -3.194 13.177 11.245 1.00 63.06 104 LEU A CA 1
ATOM 786 C C . LEU A 1 104 ? -2.961 12.000 12.202 1.00 63.06 104 LEU A C 1
ATOM 788 O O . LEU A 1 104 ? -3.105 10.828 11.840 1.00 63.06 104 LEU A O 1
ATOM 792 N N . LYS A 1 105 ? -2.665 12.307 13.468 1.00 61.84 105 LYS A N 1
ATOM 793 C CA . LYS A 1 105 ? -2.506 11.297 14.523 1.00 61.84 105 LYS A CA 1
ATOM 794 C C . LYS A 1 105 ? -3.740 10.383 14.573 1.00 61.84 105 LYS A C 1
ATOM 796 O O . LYS A 1 105 ? -4.854 10.856 14.774 1.00 61.84 105 LYS A O 1
ATOM 801 N N . GLY A 1 106 ? -3.529 9.075 14.412 1.00 69.25 106 GLY A N 1
ATOM 802 C CA . GLY A 1 106 ? -4.598 8.067 14.412 1.00 69.25 106 GLY A CA 1
ATOM 803 C C . GLY A 1 106 ? -5.230 7.777 13.044 1.00 69.25 106 GLY A C 1
ATOM 804 O O . GLY A 1 106 ? -6.058 6.873 12.952 1.00 69.25 106 GLY A O 1
ATOM 805 N N . GLN A 1 107 ? -4.822 8.458 11.962 1.00 79.75 107 GLN A N 1
ATOM 806 C CA . GLN A 1 10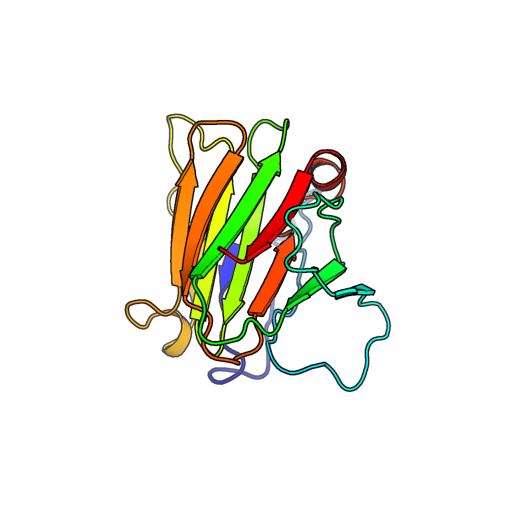7 ? -5.270 8.098 10.607 1.00 79.75 107 GLN A CA 1
ATOM 807 C C . GLN A 1 107 ? -4.848 6.687 10.204 1.00 79.75 107 GLN A C 1
ATOM 809 O O . GLN A 1 107 ? -5.578 6.032 9.461 1.00 79.75 107 GLN A O 1
ATOM 814 N N . ILE A 1 108 ? -3.715 6.207 10.713 1.00 84.06 108 ILE A N 1
ATOM 815 C CA . ILE A 1 108 ? -3.288 4.816 10.600 1.00 84.06 108 ILE A CA 1
ATOM 816 C C . ILE A 1 108 ? -3.239 4.236 12.007 1.00 84.06 108 ILE A C 1
ATOM 818 O O . ILE A 1 108 ? -2.460 4.683 12.848 1.00 84.06 108 ILE A O 1
ATOM 822 N N . THR A 1 109 ? -4.102 3.259 12.267 1.00 88.31 109 THR A N 1
ATOM 823 C CA . THR A 1 109 ? -4.199 2.583 13.563 1.00 88.31 109 THR A CA 1
ATOM 824 C C . THR A 1 109 ? -3.820 1.116 13.406 1.00 88.31 109 THR A C 1
ATOM 826 O O . THR A 1 109 ? -4.263 0.454 12.470 1.00 88.31 109 THR A O 1
ATOM 829 N N . LYS A 1 110 ? -2.996 0.613 14.325 1.00 90.12 110 LYS A N 1
ATOM 830 C CA . LYS A 1 110 ? -2.601 -0.797 14.422 1.00 90.12 110 LYS A CA 1
ATOM 831 C C . LYS A 1 110 ? -3.439 -1.445 15.519 1.00 90.12 110 LYS A C 1
ATOM 833 O O . LYS A 1 110 ? -3.541 -0.879 16.606 1.00 90.12 110 LYS A O 1
ATOM 838 N N . MET A 1 111 ? -4.068 -2.580 15.238 1.00 89.50 111 MET A N 1
ATOM 839 C CA . MET A 1 111 ? -4.956 -3.263 16.178 1.00 89.50 111 MET A CA 1
ATOM 840 C C . MET A 1 111 ? -4.559 -4.732 16.299 1.00 89.50 111 MET A C 1
ATOM 842 O O . MET A 1 111 ? -4.469 -5.439 15.299 1.00 89.50 111 MET A O 1
ATOM 846 N N . GLY A 1 112 ? -4.360 -5.185 17.536 1.00 88.62 112 GLY A N 1
ATOM 847 C CA . GLY A 1 112 ? -3.882 -6.537 17.830 1.00 88.62 112 GLY A CA 1
ATOM 848 C C . GLY A 1 112 ? -2.353 -6.637 17.900 1.00 88.62 112 GLY A C 1
ATOM 849 O O . GLY A 1 112 ? -1.650 -5.697 17.506 1.00 88.62 112 GLY A O 1
ATOM 850 N N . PRO A 1 113 ? -1.829 -7.739 18.463 1.00 89.94 113 PRO A N 1
ATOM 851 C CA . PRO A 1 113 ? -0.399 -7.923 18.680 1.00 89.94 113 PRO A CA 1
ATOM 852 C C . PRO A 1 113 ? 0.391 -7.995 17.370 1.00 89.94 113 PRO A C 1
ATOM 854 O O . PRO A 1 113 ? 1.386 -7.285 17.262 1.00 89.94 113 PRO A O 1
ATOM 857 N N . THR A 1 114 ? -0.082 -8.734 16.357 1.00 90.38 114 THR A N 1
ATOM 858 C CA . THR A 1 114 ? 0.656 -8.922 15.093 1.00 90.38 114 THR A CA 1
ATOM 859 C C . THR A 1 114 ? 0.813 -7.600 14.341 1.00 90.38 114 THR A C 1
ATOM 861 O O . THR A 1 114 ? 1.914 -7.208 13.969 1.00 90.38 114 THR A O 1
ATOM 864 N N . ALA A 1 115 ? -0.274 -6.835 14.175 1.00 89.12 115 ALA A N 1
ATOM 865 C CA . ALA A 1 115 ? -0.204 -5.537 13.495 1.00 89.12 115 ALA A CA 1
ATOM 866 C C . ALA A 1 115 ? 0.620 -4.493 14.275 1.00 89.12 115 ALA A C 1
ATOM 868 O O . ALA A 1 115 ? 1.071 -3.501 13.694 1.00 89.12 115 ALA A O 1
ATOM 869 N N . SER A 1 116 ? 0.791 -4.693 15.586 1.00 91.62 116 SER A N 1
ATOM 870 C CA . SER A 1 116 ? 1.552 -3.802 16.468 1.00 91.62 116 SER A CA 1
ATOM 871 C C . SER A 1 116 ? 3.046 -4.120 16.515 1.00 91.62 116 SER A C 1
ATOM 873 O O . SER A 1 116 ? 3.800 -3.320 17.073 1.00 91.62 116 SER A O 1
ATOM 875 N N . GLU A 1 117 ? 3.492 -5.233 15.926 1.00 93.06 117 GLU A N 1
ATOM 876 C CA . GLU A 1 117 ? 4.912 -5.568 15.866 1.00 93.06 117 GLU A CA 1
ATOM 877 C C . GLU A 1 117 ? 5.718 -4.508 15.099 1.00 93.06 117 GLU A C 1
ATOM 879 O O . GLU A 1 117 ? 5.256 -3.853 14.150 1.00 93.06 117 GLU A O 1
ATOM 884 N N . THR A 1 118 ? 6.966 -4.317 15.524 1.00 90.75 118 THR A N 1
ATOM 885 C CA . THR A 1 118 ? 7.881 -3.370 14.888 1.00 90.75 118 THR A CA 1
ATOM 886 C C . THR A 1 118 ? 8.135 -3.785 13.442 1.00 90.75 118 THR A C 1
ATOM 888 O O . THR A 1 118 ? 8.648 -4.865 13.172 1.00 90.75 118 THR A O 1
ATOM 891 N N . GLY A 1 119 ? 7.803 -2.903 12.499 1.00 88.94 119 GLY A N 1
ATOM 892 C CA . GLY A 1 119 ? 7.976 -3.163 11.068 1.00 88.94 119 GLY A CA 1
ATOM 893 C C . GLY A 1 119 ? 6.864 -3.991 10.416 1.00 88.94 119 GLY A C 1
ATOM 894 O O . GLY A 1 119 ? 6.948 -4.214 9.212 1.00 88.94 119 GLY A O 1
ATOM 895 N N . ALA A 1 120 ? 5.820 -4.394 11.155 1.00 90.94 120 ALA A N 1
ATOM 896 C CA . ALA A 1 120 ? 4.636 -5.026 10.565 1.00 90.94 120 ALA A CA 1
ATOM 897 C C . ALA A 1 120 ? 3.875 -4.051 9.660 1.00 90.94 120 ALA A C 1
ATOM 899 O O . ALA A 1 120 ? 3.482 -4.401 8.556 1.00 90.94 120 ALA A O 1
ATOM 900 N N . ILE A 1 121 ? 3.719 -2.802 10.109 1.00 92.06 121 ILE A N 1
ATOM 901 C CA . ILE A 1 121 ? 3.119 -1.719 9.324 1.00 92.06 121 ILE A CA 1
ATOM 902 C C . ILE A 1 121 ? 4.108 -0.559 9.234 1.00 92.06 121 ILE A C 1
ATOM 904 O O . ILE A 1 121 ? 4.456 0.031 10.270 1.00 92.06 121 ILE A O 1
ATOM 908 N N . THR A 1 122 ? 4.525 -0.232 8.013 1.00 92.75 122 THR A N 1
ATOM 909 C CA . THR A 1 122 ? 5.387 0.909 7.671 1.00 92.75 122 THR A CA 1
ATOM 910 C C . THR A 1 122 ? 4.612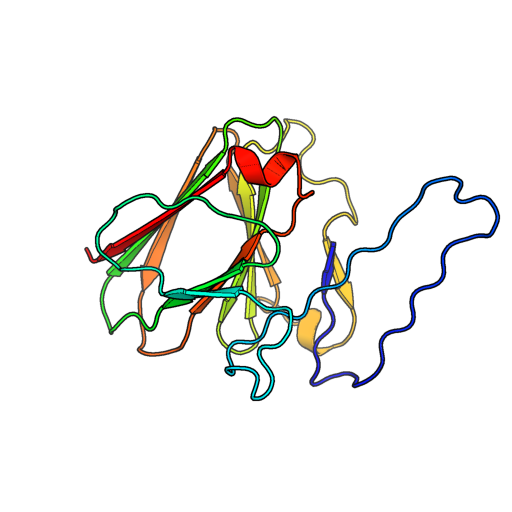 1.940 6.854 1.00 92.75 122 THR A C 1
ATOM 912 O O . THR A 1 122 ? 3.572 1.640 6.268 1.00 92.75 122 THR A O 1
ATOM 915 N N . ILE A 1 123 ? 5.090 3.183 6.856 1.00 91.81 123 ILE A N 1
ATOM 916 C CA . ILE A 1 123 ? 4.471 4.288 6.124 1.00 91.81 123 ILE A CA 1
ATOM 917 C C . ILE A 1 123 ? 5.567 4.973 5.318 1.00 91.81 123 ILE A C 1
ATOM 919 O O . ILE A 1 123 ? 6.585 5.372 5.882 1.00 91.81 123 ILE A O 1
ATOM 923 N N . THR A 1 124 ? 5.326 5.120 4.024 1.00 92.62 124 THR A N 1
ATOM 924 C CA . THR A 1 124 ? 6.164 5.858 3.085 1.00 92.62 124 THR A CA 1
ATOM 925 C C . THR A 1 124 ? 5.342 7.012 2.537 1.00 92.62 124 THR A C 1
ATOM 927 O O . THR A 1 124 ? 4.224 6.812 2.057 1.00 92.62 124 THR A O 1
ATOM 930 N N . THR A 1 125 ? 5.879 8.225 2.605 1.00 92.31 125 THR A N 1
ATOM 931 C CA . THR A 1 125 ? 5.163 9.429 2.184 1.00 92.31 125 THR A CA 1
ATOM 932 C C . THR A 1 125 ? 5.954 10.222 1.153 1.00 92.31 125 THR A C 1
ATOM 934 O O . THR A 1 125 ? 7.176 10.117 1.052 1.00 92.31 125 THR A O 1
ATOM 937 N N . SER A 1 126 ? 5.239 11.015 0.361 1.00 91.81 126 SER A N 1
ATOM 938 C CA . SER A 1 126 ? 5.816 11.973 -0.576 1.00 91.81 126 SER A CA 1
ATOM 939 C C . SER A 1 126 ? 4.970 13.230 -0.610 1.00 91.81 126 SER A C 1
ATOM 941 O O . SER A 1 126 ? 3.747 13.153 -0.658 1.00 91.81 126 SER A O 1
ATOM 943 N N . GLN A 1 127 ? 5.624 14.388 -0.643 1.00 89.00 127 GLN A N 1
ATOM 944 C CA . GLN A 1 127 ? 4.969 15.694 -0.777 1.00 89.00 127 GLN A CA 1
ATOM 945 C C . GLN A 1 127 ? 4.703 16.085 -2.240 1.00 89.00 127 GLN A C 1
ATOM 947 O O . GLN A 1 127 ? 4.189 17.169 -2.508 1.00 89.00 127 GLN A O 1
ATOM 952 N N . ILE A 1 128 ? 5.072 15.224 -3.193 1.00 91.19 128 ILE A N 1
ATOM 953 C CA . ILE A 1 128 ? 4.843 15.421 -4.627 1.00 91.19 128 ILE A CA 1
ATOM 954 C C . ILE A 1 128 ? 3.872 14.363 -5.168 1.00 91.19 128 ILE A C 1
ATOM 956 O O . ILE A 1 128 ? 3.558 13.382 -4.493 1.00 91.19 128 ILE A O 1
ATOM 960 N N . GLN A 1 129 ? 3.448 14.533 -6.425 1.00 92.75 129 GLN A N 1
ATOM 961 C CA . GLN A 1 129 ? 2.426 13.712 -7.098 1.00 92.75 129 GLN A CA 1
ATOM 962 C C . GLN A 1 129 ? 2.863 12.281 -7.432 1.00 92.75 129 GLN A C 1
ATOM 964 O O . GLN A 1 129 ? 2.199 11.592 -8.205 1.00 92.75 129 GLN A O 1
ATOM 969 N N . SER A 1 130 ? 3.972 11.817 -6.856 1.00 95.50 130 SER A N 1
ATOM 970 C CA . SER A 1 130 ? 4.427 10.437 -6.980 1.00 95.50 130 SER A CA 1
ATOM 971 C C . SER A 1 130 ? 5.269 9.981 -5.790 1.00 95.50 130 SER A C 1
ATOM 973 O O . SER A 1 130 ? 5.917 10.786 -5.117 1.00 95.50 130 SER A O 1
ATOM 975 N N . ILE A 1 131 ? 5.265 8.671 -5.555 1.00 95.62 131 ILE A N 1
ATOM 976 C CA . ILE A 1 131 ? 6.245 7.933 -4.758 1.00 95.62 131 ILE A CA 1
ATOM 977 C C . ILE A 1 131 ? 6.966 6.975 -5.699 1.00 95.62 131 ILE A C 1
ATOM 979 O O . ILE A 1 131 ? 6.315 6.283 -6.487 1.00 95.62 131 ILE A O 1
ATOM 983 N N . THR A 1 132 ? 8.287 6.904 -5.554 1.00 95.75 132 THR A N 1
ATOM 984 C CA . THR A 1 132 ? 9.124 5.923 -6.237 1.00 95.75 132 THR A CA 1
ATOM 985 C C . THR A 1 132 ? 9.959 5.162 -5.220 1.00 95.75 132 THR A C 1
ATOM 987 O O . THR A 1 132 ? 10.757 5.766 -4.511 1.00 95.75 132 THR A O 1
ATOM 990 N N . GLU A 1 133 ? 9.810 3.840 -5.185 1.00 95.06 133 GLU A N 1
ATOM 991 C CA . GLU A 1 133 ? 10.474 2.972 -4.212 1.00 95.06 133 GLU A CA 1
ATOM 992 C C . GLU A 1 133 ? 11.294 1.886 -4.900 1.00 95.06 133 GLU A C 1
ATOM 994 O O . GLU A 1 133 ? 10.807 1.181 -5.787 1.00 95.06 133 GLU A O 1
ATOM 999 N N . ASN A 1 134 ? 12.534 1.716 -4.441 1.00 93.88 134 ASN A N 1
ATOM 1000 C CA . ASN A 1 134 ? 13.369 0.590 -4.837 1.00 93.88 134 ASN A CA 1
ATOM 1001 C C . ASN A 1 134 ? 13.076 -0.598 -3.931 1.00 93.88 134 ASN A C 1
ATOM 1003 O O . ASN A 1 134 ? 13.290 -0.555 -2.720 1.00 93.88 134 ASN A O 1
ATOM 1007 N N . LEU A 1 135 ? 12.612 -1.679 -4.537 1.00 91.75 135 LEU A N 1
ATOM 1008 C CA 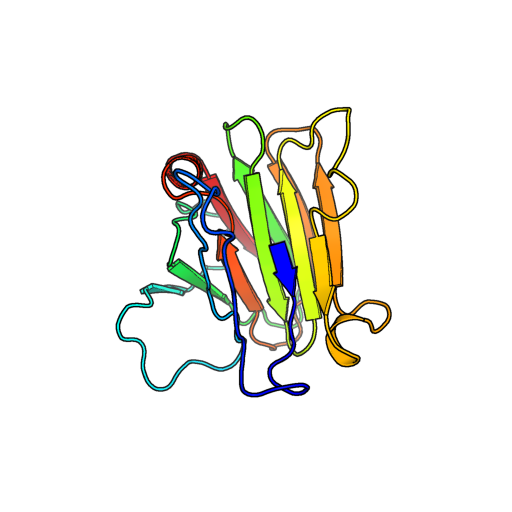. LEU A 1 135 ? 12.208 -2.886 -3.845 1.00 91.75 135 LEU A CA 1
ATOM 1009 C C . LEU A 1 135 ? 13.079 -4.045 -4.323 1.00 91.75 135 LEU A C 1
ATOM 1011 O O . LEU A 1 135 ? 13.332 -4.186 -5.515 1.00 91.75 135 LEU A O 1
ATOM 1015 N N . GLN A 1 136 ? 13.520 -4.907 -3.414 1.00 93.00 136 GLN A N 1
ATOM 1016 C CA . GLN A 1 136 ? 14.226 -6.129 -3.790 1.00 93.00 136 GLN A CA 1
ATOM 1017 C C . GLN A 1 136 ? 13.240 -7.293 -3.820 1.00 93.00 136 GLN A C 1
ATOM 1019 O O . GLN A 1 136 ? 12.679 -7.660 -2.782 1.00 93.00 136 GLN A O 1
ATOM 1024 N N . GLY A 1 137 ? 13.024 -7.856 -5.008 1.00 90.38 137 GLY A N 1
ATOM 1025 C CA . GLY A 1 137 ? 12.232 -9.064 -5.182 1.00 90.38 137 GLY A CA 1
ATOM 1026 C C . GLY A 1 137 ? 12.878 -10.272 -4.506 1.00 90.38 137 GLY A C 1
ATOM 1027 O O . GLY A 1 137 ? 14.092 -10.335 -4.315 1.00 90.38 137 GLY A O 1
ATOM 1028 N N . ASP A 1 138 ? 12.051 -11.232 -4.115 1.00 91.44 138 ASP A N 1
ATOM 1029 C CA . ASP A 1 138 ? 12.452 -12.445 -3.393 1.00 91.44 138 ASP A CA 1
ATOM 1030 C C . ASP A 1 138 ? 11.628 -13.676 -3.808 1.00 91.44 138 ASP A C 1
ATOM 1032 O O . ASP A 1 138 ? 11.669 -14.708 -3.143 1.00 91.44 138 ASP A O 1
ATOM 1036 N N . GLY A 1 139 ? 10.850 -13.571 -4.889 1.00 89.69 139 GLY A N 1
ATOM 1037 C CA . GLY A 1 139 ? 9.918 -14.609 -5.322 1.00 89.69 139 GLY A CA 1
ATOM 1038 C C . GLY A 1 139 ? 8.652 -14.718 -4.465 1.00 89.69 139 GLY A C 1
ATOM 1039 O O . GLY A 1 139 ? 7.836 -15.602 -4.725 1.00 89.69 139 GLY A O 1
ATOM 1040 N N . SER A 1 140 ? 8.452 -13.847 -3.466 1.00 91.50 140 SER A N 1
ATOM 1041 C CA . SER A 1 140 ? 7.186 -13.770 -2.731 1.00 91.50 140 SER A CA 1
ATOM 1042 C C . SER A 1 140 ? 6.141 -12.963 -3.503 1.00 91.50 140 SER A C 1
ATOM 1044 O O . SER A 1 140 ? 6.457 -12.128 -4.353 1.00 91.50 140 SER A O 1
ATOM 1046 N N . GLN A 1 141 ? 4.867 -13.229 -3.217 1.00 91.44 141 GLN A N 1
ATOM 1047 C CA . GLN A 1 141 ? 3.771 -12.484 -3.821 1.00 91.44 141 GLN A CA 1
ATOM 1048 C C . GLN A 1 141 ? 3.600 -11.134 -3.137 1.00 91.44 141 GLN A C 1
ATOM 1050 O O . GLN A 1 141 ? 3.461 -11.057 -1.914 1.00 91.44 141 GLN A O 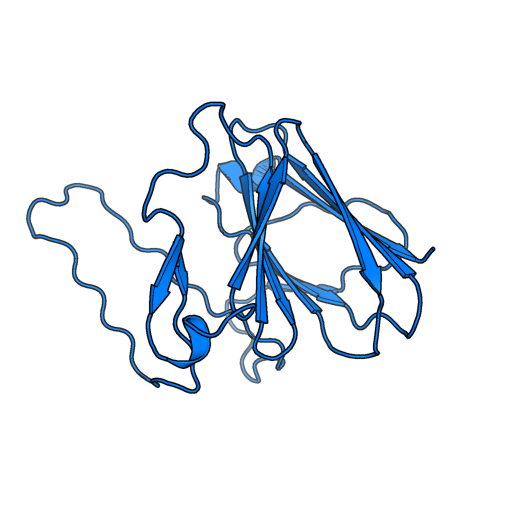1
ATOM 1055 N N . TRP A 1 142 ? 3.591 -10.081 -3.944 1.00 93.50 142 TRP A N 1
ATOM 1056 C CA . TRP A 1 142 ? 3.326 -8.719 -3.508 1.00 93.50 142 TRP A CA 1
ATOM 1057 C C . TRP A 1 142 ? 1.974 -8.298 -4.039 1.00 93.50 142 TRP A C 1
ATOM 1059 O O . TRP A 1 142 ? 1.605 -8.633 -5.168 1.00 93.50 142 TRP A O 1
ATOM 1069 N N . VAL A 1 143 ? 1.240 -7.575 -3.207 1.00 93.50 143 VAL A N 1
ATOM 1070 C CA . VAL A 1 143 ? -0.119 -7.155 -3.510 1.00 93.50 143 VAL A CA 1
ATOM 1071 C C . VAL A 1 143 ? -0.251 -5.681 -3.223 1.00 93.50 143 VAL A C 1
ATOM 1073 O O . VAL A 1 143 ? 0.087 -5.262 -2.126 1.00 93.50 143 VAL A O 1
ATOM 1076 N N . TRP A 1 144 ? -0.784 -4.918 -4.166 1.00 93.81 144 TRP A N 1
ATOM 1077 C CA . TRP A 1 144 ? -1.110 -3.513 -3.992 1.00 93.81 144 TRP A CA 1
ATOM 1078 C C . TRP A 1 144 ? -2.608 -3.309 -4.122 1.00 93.81 144 TRP A C 1
ATOM 1080 O O . TRP A 1 144 ? -3.260 -3.864 -5.012 1.00 93.81 144 TRP A O 1
ATOM 1090 N N . MET A 1 145 ? -3.145 -2.500 -3.220 1.00 91.25 145 MET A N 1
ATOM 1091 C CA . MET A 1 145 ? -4.546 -2.118 -3.209 1.00 91.25 145 MET A CA 1
ATOM 1092 C C . MET A 1 145 ? -4.656 -0.617 -2.999 1.00 91.25 145 MET A C 1
ATOM 1094 O O . MET A 1 145 ? -3.945 -0.031 -2.178 1.00 91.25 145 MET A O 1
ATOM 1098 N N . ASP A 1 146 ? -5.556 -0.011 -3.759 1.00 88.75 146 ASP A N 1
ATOM 1099 C CA . ASP A 1 146 ? -5.986 1.355 -3.531 1.00 88.75 146 ASP A CA 1
ATOM 1100 C C . ASP A 1 146 ? -6.866 1.383 -2.275 1.00 88.75 146 ASP A C 1
ATOM 1102 O O . ASP A 1 146 ? -7.819 0.605 -2.153 1.00 88.75 146 ASP A O 1
ATOM 1106 N N . ALA A 1 147 ? -6.501 2.251 -1.336 1.00 84.88 147 ALA A N 1
ATOM 1107 C CA . ALA A 1 147 ? -7.149 2.383 -0.045 1.00 84.88 147 ALA A CA 1
ATOM 1108 C C . ALA A 1 147 ? -7.851 3.743 0.132 1.00 84.88 147 ALA A C 1
ATOM 1110 O O . ALA A 1 147 ? -8.282 4.075 1.241 1.00 84.88 147 ALA A O 1
ATOM 1111 N N . ASP A 1 148 ? -7.968 4.516 -0.947 1.00 82.06 148 ASP A N 1
ATOM 1112 C CA . ASP A 1 148 ? -8.651 5.799 -1.003 1.00 82.06 148 ASP A CA 1
ATOM 1113 C C . ASP A 1 148 ? -10.124 5.642 -1.435 1.00 82.06 148 ASP A C 1
ATOM 1115 O O . ASP A 1 148 ? -10.651 4.541 -1.625 1.00 82.06 148 ASP A O 1
ATOM 1119 N N . SER A 1 149 ? -10.860 6.746 -1.539 1.00 73.06 149 SER A N 1
ATOM 1120 C CA . SER A 1 149 ? -12.229 6.767 -2.056 1.00 73.06 149 SER A CA 1
ATOM 1121 C C . SER A 1 149 ? -12.273 6.463 -3.560 1.00 73.06 149 SER A C 1
ATOM 1123 O O . SER A 1 149 ? -11.366 6.816 -4.302 1.00 73.06 149 SER A O 1
ATOM 1125 N N . GLN A 1 150 ? -13.373 5.873 -4.046 1.00 69.50 150 GLN A N 1
ATOM 1126 C CA . GLN A 1 150 ? -13.516 5.509 -5.468 1.00 69.50 150 GLN A CA 1
ATOM 1127 C C . GLN A 1 150 ? -13.381 6.712 -6.419 1.00 69.50 150 GLN A C 1
ATOM 1129 O O . GLN A 1 150 ? -12.965 6.562 -7.565 1.00 69.50 150 GLN A O 1
ATOM 1134 N N . GLN A 1 151 ? -13.766 7.903 -5.958 1.00 63.38 151 GLN A N 1
ATOM 1135 C CA . GLN A 1 151 ? -13.662 9.147 -6.723 1.00 63.38 151 GLN A CA 1
ATOM 1136 C C . GLN A 1 151 ? -12.196 9.553 -6.916 1.00 63.38 151 GLN A C 1
ATOM 1138 O O . GLN A 1 151 ? -11.808 9.973 -8.001 1.00 63.38 151 GLN A O 1
ATOM 1143 N N . ASN A 1 152 ? -11.382 9.348 -5.883 1.00 69.62 152 ASN A N 1
ATOM 1144 C CA . ASN A 1 152 ? -9.961 9.672 -5.856 1.00 69.62 152 ASN A CA 1
ATOM 1145 C C . ASN A 1 152 ? -9.114 8.693 -6.685 1.00 69.62 152 ASN A C 1
ATOM 1147 O O . ASN A 1 152 ? -8.127 9.088 -7.305 1.00 69.62 152 ASN A O 1
ATOM 1151 N N . SER A 1 153 ? -9.552 7.438 -6.782 1.00 68.69 153 SER A N 1
ATOM 1152 C CA . SER A 1 153 ? -8.916 6.382 -7.578 1.00 68.69 153 SER A CA 1
ATOM 1153 C C . SER A 1 153 ? -8.836 6.668 -9.078 1.00 68.69 153 SER A C 1
ATOM 1155 O O . SER A 1 153 ? -7.998 6.101 -9.772 1.00 68.69 153 SER A O 1
ATOM 1157 N N . GLN A 1 154 ? -9.705 7.536 -9.612 1.00 74.69 154 GLN A N 1
ATOM 1158 C CA . GLN A 1 154 ? -9.788 7.797 -11.057 1.00 74.69 154 GLN A CA 1
ATOM 1159 C C . GLN A 1 154 ? -8.568 8.536 -11.620 1.00 74.69 154 GLN A C 1
ATOM 1161 O O . GLN A 1 154 ? -8.410 8.620 -12.836 1.00 74.69 154 GLN A O 1
ATOM 1166 N N . SER A 1 155 ? -7.715 9.087 -10.756 1.00 85.12 155 SER A N 1
ATOM 1167 C CA . SER A 1 155 ? -6.525 9.843 -11.158 1.00 85.12 155 SER A CA 1
ATOM 1168 C C . SER A 1 155 ? -5.220 9.244 -10.633 1.00 85.12 155 SER A C 1
ATOM 1170 O O . SER A 1 155 ? -4.185 9.907 -10.695 1.00 85.12 155 SER A O 1
ATOM 1172 N N . ALA A 1 156 ? -5.264 8.013 -10.113 1.00 92.75 156 ALA A N 1
ATOM 1173 C CA . ALA A 1 156 ? -4.095 7.301 -9.618 1.00 92.75 156 ALA A CA 1
ATOM 1174 C C . ALA A 1 156 ? -3.581 6.280 -10.642 1.00 92.75 156 ALA A C 1
ATOM 1176 O O . ALA A 1 156 ? -4.355 5.625 -11.343 1.00 92.75 156 ALA A O 1
ATOM 1177 N N . THR A 1 157 ? -2.264 6.104 -10.697 1.00 96.06 157 THR A N 1
ATOM 1178 C CA . THR A 1 157 ? -1.600 5.083 -11.512 1.00 96.06 157 THR A CA 1
ATOM 1179 C C . THR A 1 157 ? -0.559 4.334 -10.701 1.00 96.06 157 THR A C 1
ATOM 1181 O O . THR A 1 157 ? 0.076 4.907 -9.813 1.00 96.06 157 THR A O 1
ATOM 1184 N N . ILE A 1 158 ? -0.341 3.074 -11.060 1.00 97.56 158 ILE A N 1
ATOM 1185 C CA . ILE A 1 158 ? 0.704 2.220 -10.505 1.00 97.56 158 ILE A CA 1
ATOM 1186 C C . ILE A 1 158 ? 1.536 1.625 -11.644 1.00 97.56 158 ILE A C 1
ATOM 1188 O O . ILE A 1 158 ? 0.991 1.206 -12.663 1.00 97.56 158 ILE A O 1
ATOM 1192 N N . ALA A 1 159 ? 2.853 1.595 -11.470 1.00 97.62 159 ALA A N 1
ATOM 1193 C CA . ALA A 1 159 ? 3.799 0.974 -12.388 1.00 97.62 159 ALA A CA 1
ATOM 1194 C C . ALA A 1 159 ? 4.846 0.187 -11.597 1.00 97.62 159 ALA A C 1
ATOM 1196 O O . ALA A 1 159 ? 5.264 0.603 -10.515 1.00 97.62 159 ALA A O 1
ATOM 1197 N N . LEU A 1 160 ? 5.293 -0.936 -12.150 1.00 97.31 160 LEU A N 1
ATOM 1198 C CA . LEU A 1 160 ? 6.403 -1.714 -11.614 1.00 97.31 160 LEU A CA 1
ATOM 1199 C C . LEU A 1 160 ? 7.420 -1.927 -12.729 1.00 97.31 160 LEU A C 1
ATOM 1201 O O . LEU A 1 160 ? 7.058 -2.387 -13.805 1.00 97.31 160 LEU A O 1
ATOM 1205 N N . GLN A 1 161 ? 8.688 -1.635 -12.479 1.00 96.75 161 GLN A N 1
ATOM 1206 C CA . GLN A 1 161 ? 9.775 -1.813 -13.437 1.00 96.75 161 GLN A CA 1
ATOM 1207 C C . GLN A 1 161 ? 10.828 -2.756 -12.859 1.00 96.75 161 GLN A C 1
ATOM 1209 O O . GLN A 1 161 ? 11.234 -2.594 -11.713 1.00 96.75 161 GLN A O 1
ATOM 1214 N N . SER A 1 162 ? 11.288 -3.737 -13.635 1.00 94.31 162 SER A N 1
ATOM 1215 C CA . SER A 1 162 ? 12.525 -4.458 -13.306 1.00 94.31 162 SER A CA 1
ATOM 1216 C C . SER A 1 162 ? 13.731 -3.589 -13.656 1.00 94.31 162 SER A C 1
ATOM 1218 O O . SER A 1 162 ? 13.795 -3.062 -14.768 1.00 94.31 162 SER A O 1
ATOM 1220 N N . LEU A 1 163 ? 14.685 -3.486 -12.730 1.00 90.50 163 LEU A N 1
ATOM 1221 C CA . LEU A 1 163 ? 15.987 -2.845 -12.935 1.00 90.50 163 LEU A CA 1
ATOM 1222 C C . LEU A 1 163 ? 17.046 -3.847 -13.418 1.00 90.50 163 LEU A C 1
ATOM 1224 O O . LEU A 1 163 ? 16.874 -5.071 -13.177 1.00 90.50 163 LEU A O 1
#

Sequence (163 aa):
MGFVSGTDTQTISVSLPSNSGIAQVDLWLGSVSMPTNTAGLNNQPLQANGDPVPFNKYTRYYAVPPSKWMNLTIASTITQFISCQFRQDKATVFVVNETSNGLLKGQITKMGPTASETGAITITTSQIQSITENLQGDGSQWVWMDADSQQNSQSATIALQSL

Radius of gyration: 15.89 Å; chains: 1; bounding box: 42×39×37 Å

Secondary structure (DSSP, 8-state):
-EEE-TTT-S-------TT-TT---------SSPPS--TT-EEEE--TB---EE--TTEEEEE---SSEEEEEEEE-SS-EEEEEEETTEEEEEEET--TT-SPTTSSEEESHHHHSTTTEEEEE-SSSEEEEEEE--S--EEEEE-S-TTGGGGEEEEEEE-